Protein AF-A0A6N7D0I2-F1 (afdb_monomer)

Solvent-accessible surface area (backbone atoms only — not comparable to full-atom values): 4428 Å² total; per-residue (Å²): 136,84,78,80,72,66,51,71,46,81,79,49,73,44,73,48,36,77,79,36,52,72,49,75,44,94,80,52,50,92,68,58,84,48,40,39,48,43,66,70,60,94,70,65,96,83,63,62,67,30,54,39,42,73,56,95,42,26,41,38,32,46,41,13,83,45,47,24,34,37,33,34,29,34,114

Sequence (75 aa):
MGGETRISRLIGMIDCNPAGGSVSDVNFSQGTPWALCVPAESYSSYTVIAYASISGGTVNYTASKVKCRLLYGTF

Radius of gyration: 12.84 Å; Cα contacts (8 Å, |Δi|>4): 164; chains: 1; bounding box: 30×30×35 Å

Mean predicted aligned error: 7.49 Å

Foldseek 3Di:
DDDDDWDKDWPDKDAQFQAWFKDADPPPPPAFQDKAWDAPDDDDPPFDTWGWDDDPRMITIGGGRGMTTIMITGD

Secondary structure (DSSP, 8-state):
------EEEEEEEE-S-TT-EEEE-TT--TT--EEEEEESS---TT--PPPEEEETTEEEE---SS-EEEEEEE-

Structure (mmCIF, N/CA/C/O backbone):
data_AF-A0A6N7D0I2-F1
#
_entry.id   AF-A0A6N7D0I2-F1
#
loop_
_atom_site.group_PDB
_atom_site.id
_atom_site.type_symbol
_atom_site.label_atom_id
_atom_site.label_alt_id
_atom_site.label_comp_id
_atom_site.label_asym_id
_atom_site.label_entity_id
_atom_site.label_seq_id
_atom_site.pdbx_PDB_ins_code
_atom_site.Cartn_x
_atom_site.Cartn_y
_atom_site.Cartn_z
_atom_site.occupancy
_atom_site.B_iso_or_equiv
_atom_site.auth_seq_id
_atom_site.auth_comp_id
_atom_site.auth_asym_id
_atom_site.auth_atom_id
_atom_site.pdbx_PDB_model_num
ATOM 1 N N . MET A 1 1 ? -8.443 20.812 22.609 1.00 42.62 1 MET A N 1
ATOM 2 C CA . MET A 1 1 ? -8.330 20.209 21.264 1.00 42.62 1 MET A CA 1
ATOM 3 C C . MET A 1 1 ? -7.648 18.863 21.444 1.00 42.62 1 MET A C 1
ATOM 5 O O . MET A 1 1 ? -6.449 18.841 21.677 1.00 42.62 1 MET A O 1
ATOM 9 N N . GLY A 1 2 ? -8.417 17.773 21.518 1.00 43.53 2 GLY A N 1
ATOM 10 C CA . GLY A 1 2 ? -7.860 16.428 21.696 1.00 43.53 2 GLY A CA 1
ATOM 11 C C . GLY A 1 2 ? -7.267 15.947 20.377 1.00 43.53 2 GLY A C 1
ATOM 12 O O . GLY A 1 2 ? -7.965 15.960 19.369 1.00 43.53 2 GLY A O 1
ATOM 13 N N . GLY A 1 3 ? -5.980 15.601 20.362 1.00 55.06 3 GLY A N 1
ATOM 14 C CA . GLY A 1 3 ? -5.343 15.019 19.184 1.00 55.06 3 GLY A CA 1
ATOM 15 C C . GLY A 1 3 ? -5.799 13.574 19.016 1.00 55.06 3 GLY A C 1
ATOM 16 O O . GLY A 1 3 ? -5.527 12.742 19.879 1.00 55.06 3 GLY A O 1
ATOM 17 N N . GLU A 1 4 ? -6.499 13.277 17.926 1.00 61.41 4 GLU A N 1
ATOM 18 C CA . GLU A 1 4 ? -6.828 11.903 17.546 1.00 61.41 4 GLU A CA 1
ATOM 19 C C . GLU A 1 4 ? -5.523 11.141 17.270 1.00 61.41 4 GLU A C 1
ATOM 21 O O . GLU A 1 4 ? -4.727 11.520 16.404 1.00 61.41 4 GLU A O 1
ATOM 26 N N . THR A 1 5 ? -5.263 10.087 18.046 1.00 61.69 5 THR A N 1
ATOM 27 C CA . THR A 1 5 ? -4.088 9.231 17.852 1.00 61.69 5 THR A CA 1
ATOM 28 C C . THR A 1 5 ? -4.415 8.208 16.774 1.00 61.69 5 THR A C 1
ATOM 30 O O . THR A 1 5 ? -5.023 7.181 17.049 1.00 61.69 5 THR A O 1
ATOM 33 N N . ARG A 1 6 ? -3.991 8.484 15.538 1.00 61.25 6 ARG A N 1
ATOM 34 C CA . ARG A 1 6 ? -4.202 7.580 14.400 1.00 61.25 6 ARG A CA 1
ATOM 35 C C . ARG A 1 6 ? -3.399 6.296 14.593 1.00 61.25 6 ARG A C 1
ATOM 37 O O . ARG A 1 6 ? -2.169 6.317 14.523 1.00 61.25 6 ARG A O 1
ATOM 44 N N . ILE A 1 7 ? -4.083 5.172 14.783 1.00 68.25 7 ILE A N 1
ATOM 45 C CA . ILE A 1 7 ? -3.442 3.855 14.816 1.00 68.25 7 ILE A CA 1
ATOM 46 C C . ILE A 1 7 ? -3.373 3.334 13.381 1.00 68.25 7 ILE A C 1
ATOM 48 O O . ILE A 1 7 ? -4.398 3.081 12.749 1.00 68.25 7 ILE A O 1
ATOM 52 N N . SER A 1 8 ? -2.153 3.173 12.867 1.00 71.44 8 SER A N 1
ATOM 53 C CA . SER A 1 8 ? -1.908 2.591 11.545 1.00 71.44 8 SER A CA 1
ATOM 54 C C . SER A 1 8 ? -1.330 1.183 11.653 1.00 71.44 8 SER A C 1
ATOM 56 O O . SER A 1 8 ? -0.571 0.879 12.575 1.00 71.44 8 SER A O 1
ATOM 58 N N . ARG A 1 9 ? -1.692 0.319 10.707 1.00 75.81 9 ARG A N 1
ATOM 59 C CA . ARG A 1 9 ? -1.176 -1.043 10.554 1.00 75.81 9 ARG A CA 1
ATOM 60 C C . ARG A 1 9 ? -0.575 -1.209 9.164 1.00 75.81 9 ARG A C 1
ATOM 62 O O . ARG A 1 9 ? -1.095 -0.679 8.183 1.00 75.81 9 ARG A O 1
ATOM 69 N N . LEU A 1 10 ? 0.526 -1.954 9.094 1.00 79.12 10 LEU A N 1
ATOM 70 C CA . LEU A 1 10 ? 1.156 -2.353 7.838 1.00 79.12 10 LEU A CA 1
ATOM 71 C C . LEU A 1 10 ? 0.449 -3.590 7.284 1.00 79.12 10 LEU A C 1
ATOM 73 O O . LEU A 1 10 ? 0.366 -4.600 7.973 1.00 79.12 10 LEU A O 1
ATOM 77 N N . ILE A 1 11 ? -0.015 -3.511 6.038 1.00 77.44 11 ILE A N 1
ATOM 78 C CA . ILE A 1 11 ? -0.614 -4.648 5.314 1.00 77.44 11 ILE A CA 1
ATOM 79 C C . ILE A 1 11 ? 0.475 -5.442 4.612 1.00 77.44 11 ILE A C 1
ATOM 81 O O . ILE A 1 11 ? 0.494 -6.666 4.634 1.00 77.44 11 ILE A O 1
ATOM 85 N N . GLY A 1 12 ? 1.389 -4.726 3.960 1.00 79.50 12 GLY A N 1
ATOM 86 C CA . GLY A 1 12 ? 2.414 -5.337 3.136 1.00 79.50 12 GLY A CA 1
ATOM 87 C C . GLY A 1 12 ? 3.266 -4.312 2.406 1.00 79.50 12 GLY A C 1
ATOM 88 O O . GLY A 1 12 ? 3.092 -3.096 2.546 1.00 79.50 12 GLY A O 1
ATOM 89 N N . MET A 1 13 ? 4.208 -4.832 1.627 1.00 80.56 13 MET A N 1
ATOM 90 C CA . MET A 1 13 ? 5.059 -4.041 0.748 1.00 80.56 13 MET A CA 1
ATOM 91 C C . MET A 1 13 ? 4.638 -4.260 -0.703 1.00 80.56 13 MET A C 1
ATOM 93 O O . MET A 1 13 ? 4.412 -5.387 -1.131 1.00 80.56 13 MET A O 1
ATOM 97 N N . ILE A 1 14 ? 4.547 -3.168 -1.451 1.00 79.06 14 ILE A N 1
ATOM 98 C CA . ILE A 1 14 ? 4.402 -3.164 -2.901 1.00 79.06 14 ILE A CA 1
ATOM 99 C C . ILE A 1 14 ? 5.811 -3.003 -3.463 1.00 79.06 14 ILE A C 1
ATOM 101 O O . ILE A 1 14 ? 6.393 -1.922 -3.359 1.00 79.06 14 ILE A O 1
ATOM 105 N N . ASP A 1 15 ? 6.365 -4.065 -4.039 1.00 77.69 15 ASP A N 1
ATOM 106 C CA . ASP A 1 15 ? 7.649 -4.017 -4.735 1.00 77.69 15 ASP A CA 1
ATOM 107 C C . ASP A 1 15 ? 7.435 -3.512 -6.164 1.00 77.69 15 ASP A C 1
ATOM 109 O O . ASP A 1 15 ? 6.998 -4.276 -7.018 1.00 77.69 15 ASP A O 1
ATOM 113 N N . CYS A 1 16 ? 7.703 -2.217 -6.398 1.00 74.69 16 CYS A N 1
ATOM 114 C CA . CYS A 1 16 ? 7.747 -1.566 -7.718 1.00 74.69 16 CYS A CA 1
ATOM 115 C C . CYS A 1 16 ? 6.737 -2.153 -8.724 1.00 74.69 16 CYS A C 1
ATOM 117 O O . CYS A 1 16 ? 7.109 -2.806 -9.699 1.00 74.69 16 CYS A O 1
ATOM 119 N N . ASN A 1 17 ? 5.445 -1.972 -8.451 1.00 77.75 17 ASN A N 1
ATOM 120 C CA . ASN A 1 17 ? 4.387 -2.562 -9.262 1.00 77.75 17 ASN A CA 1
ATOM 121 C C . ASN A 1 17 ? 3.833 -1.539 -10.273 1.00 77.75 17 ASN A C 1
ATOM 123 O O . ASN A 1 17 ? 3.026 -0.688 -9.889 1.00 77.75 17 ASN A O 1
ATOM 127 N N . PRO A 1 18 ? 4.180 -1.625 -11.571 1.00 76.69 18 PRO A N 1
ATOM 128 C CA . PRO A 1 18 ? 3.741 -0.663 -12.577 1.00 76.69 18 PRO A CA 1
ATOM 129 C C . PRO A 1 18 ? 2.282 -0.834 -13.024 1.00 76.69 18 PRO A C 1
ATOM 131 O O . PRO A 1 18 ? 1.815 -0.005 -13.800 1.00 76.69 18 PRO A O 1
ATOM 134 N N . ALA A 1 19 ? 1.577 -1.877 -12.579 1.00 82.88 19 ALA A N 1
ATOM 135 C CA . ALA A 1 19 ? 0.174 -2.123 -12.917 1.00 82.88 19 ALA A CA 1
ATOM 136 C C . ALA A 1 19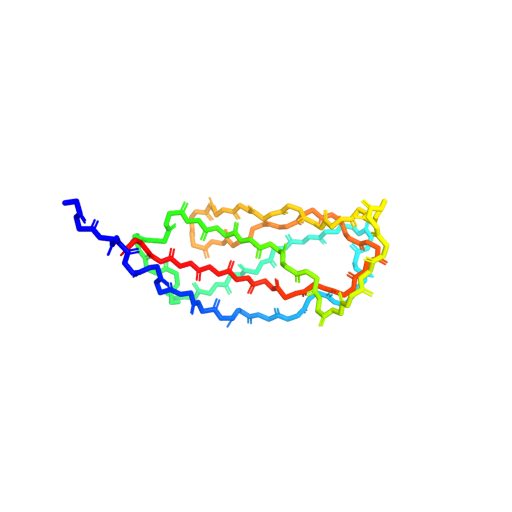 ? -0.795 -1.698 -11.798 1.00 82.88 19 ALA A C 1
ATOM 138 O O . ALA A 1 19 ? -1.968 -1.448 -12.061 1.00 82.88 19 ALA A O 1
ATOM 139 N N . GLY A 1 20 ? -0.305 -1.580 -10.560 1.00 84.94 20 GLY A N 1
ATOM 140 C CA . GLY A 1 20 ? -1.157 -1.452 -9.377 1.00 84.94 20 GLY A CA 1
ATOM 141 C C . GLY A 1 20 ? -1.758 -2.797 -8.971 1.00 84.94 20 GLY A C 1
ATOM 142 O O . GLY A 1 20 ? -1.342 -3.853 -9.455 1.00 84.94 20 GLY A O 1
ATOM 143 N N . GLY A 1 21 ? -2.714 -2.779 -8.051 1.00 87.50 21 GLY A N 1
ATOM 144 C CA . GLY A 1 21 ? -3.351 -4.003 -7.589 1.00 87.50 21 GLY A CA 1
ATOM 145 C C . GLY A 1 21 ? -4.282 -3.792 -6.409 1.00 87.50 21 GLY A C 1
ATOM 146 O O . GLY A 1 21 ? -4.667 -2.674 -6.074 1.00 87.50 21 GLY A O 1
ATOM 147 N N . SER A 1 22 ? -4.636 -4.898 -5.769 1.00 86.88 22 SER A N 1
ATOM 148 C CA . SER A 1 22 ? -5.523 -4.911 -4.616 1.00 86.88 22 SER A CA 1
ATOM 149 C C . SER A 1 22 ? -5.030 -5.900 -3.571 1.00 86.88 22 SER A C 1
ATOM 151 O O . SER A 1 22 ? -4.522 -6.966 -3.917 1.00 86.88 22 SER A O 1
ATOM 153 N N . VAL A 1 23 ? -5.212 -5.567 -2.297 1.00 82.75 23 VAL A N 1
ATOM 154 C CA . VAL A 1 23 ? -4.988 -6.475 -1.172 1.00 82.75 23 VAL A CA 1
ATOM 155 C C . VAL A 1 23 ? -6.265 -6.557 -0.352 1.00 82.75 23 VAL A C 1
ATOM 157 O O . VAL A 1 23 ? -6.756 -5.545 0.144 1.00 82.75 23 VAL A O 1
ATOM 160 N N . SER A 1 24 ? -6.800 -7.763 -0.210 1.00 79.25 24 SER A N 1
ATOM 161 C CA . SER A 1 24 ? -7.898 -8.067 0.704 1.00 79.25 24 SER A CA 1
ATOM 162 C C . SER A 1 24 ? -7.335 -8.558 2.035 1.00 79.25 24 SER A C 1
ATOM 164 O O . SER A 1 24 ? -6.491 -9.453 2.049 1.00 79.25 24 SER A O 1
ATOM 166 N N . ASP A 1 25 ? -7.831 -8.020 3.143 1.00 72.19 25 ASP A N 1
ATOM 167 C CA . ASP A 1 25 ? -7.527 -8.490 4.497 1.00 72.19 25 ASP A CA 1
ATOM 168 C C . ASP A 1 25 ? -8.852 -8.663 5.241 1.00 72.19 25 ASP A C 1
ATOM 170 O O . ASP A 1 25 ? -9.646 -7.732 5.364 1.00 72.19 25 ASP A O 1
ATOM 174 N N . VAL A 1 26 ? -9.103 -9.871 5.742 1.00 64.38 26 VAL A N 1
ATOM 175 C CA . VAL A 1 26 ? -10.309 -10.191 6.522 1.00 64.38 26 VAL A CA 1
ATOM 176 C C . VAL A 1 26 ? -10.395 -9.382 7.822 1.00 64.38 26 VAL A C 1
ATOM 178 O O . VAL A 1 26 ? -11.470 -9.261 8.404 1.00 64.38 26 VAL A O 1
ATOM 181 N N . ASN A 1 27 ? -9.279 -8.789 8.258 1.00 65.75 27 ASN A N 1
ATOM 182 C CA . ASN A 1 27 ? -9.204 -7.898 9.410 1.00 65.75 27 ASN A CA 1
ATOM 183 C C . ASN A 1 27 ? -9.496 -6.428 9.072 1.00 65.75 27 ASN A C 1
ATOM 185 O O . ASN A 1 27 ? -9.508 -5.602 9.993 1.00 65.75 27 ASN A O 1
ATOM 189 N N . PHE A 1 28 ? -9.786 -6.085 7.805 1.00 67.88 28 PHE A N 1
ATOM 190 C CA . PHE A 1 28 ? -10.432 -4.819 7.439 1.00 67.88 28 PHE A 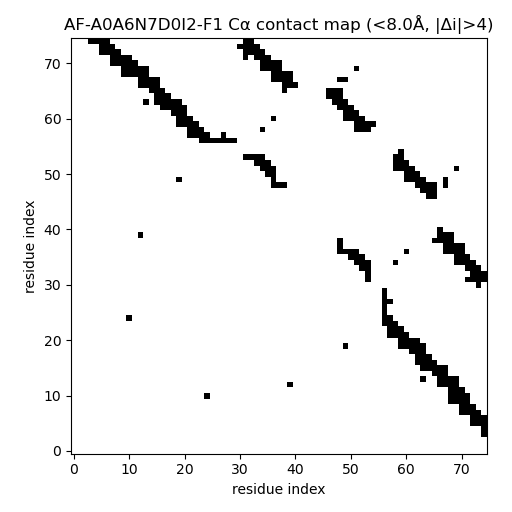CA 1
ATOM 191 C C . PHE A 1 28 ? -11.881 -4.814 7.942 1.00 67.88 28 PHE A C 1
ATOM 193 O O . PHE A 1 28 ? -12.851 -4.826 7.186 1.00 67.88 28 PHE A O 1
ATOM 200 N N . SER A 1 29 ? -12.035 -4.831 9.258 1.00 56.69 29 SER A N 1
ATOM 201 C CA . SER A 1 29 ? -13.318 -4.618 9.903 1.00 56.69 29 SER A CA 1
ATOM 202 C C . SER A 1 29 ? -13.817 -3.201 9.594 1.00 56.69 29 SER A C 1
ATOM 204 O O . SER A 1 29 ? -13.030 -2.267 9.385 1.00 56.69 29 SER A O 1
ATOM 206 N N . GLN A 1 30 ? -15.145 -3.060 9.508 1.00 53.59 30 GLN A N 1
ATOM 207 C CA . GLN A 1 30 ? -15.821 -1.773 9.345 1.00 53.59 30 GLN A CA 1
ATOM 208 C C . GLN A 1 30 ? -15.229 -0.748 10.317 1.00 53.59 30 GLN A C 1
ATOM 210 O O . GLN A 1 30 ? -15.166 -0.998 11.517 1.00 53.59 30 GLN A O 1
ATOM 215 N N . GLY A 1 31 ? -14.793 0.397 9.791 1.00 57.94 31 GLY A N 1
ATOM 216 C CA . GLY A 1 31 ? -14.135 1.433 10.589 1.00 57.94 31 GLY A CA 1
ATOM 217 C C . GLY A 1 31 ? -12.690 1.723 10.200 1.00 57.94 31 GLY A C 1
ATOM 218 O O . GLY A 1 31 ? -12.050 2.487 10.908 1.00 57.94 31 GLY A O 1
ATOM 219 N N . THR A 1 32 ? -12.190 1.176 9.083 1.00 67.25 32 THR A N 1
ATOM 220 C CA . THR A 1 32 ? -10.948 1.639 8.439 1.00 67.25 32 THR A CA 1
ATOM 221 C C . THR A 1 32 ? -11.246 2.765 7.424 1.00 67.25 32 THR A C 1
ATOM 223 O O . THR A 1 32 ? -11.534 2.477 6.263 1.00 67.25 32 THR A O 1
ATOM 226 N N . PRO A 1 33 ? -11.225 4.048 7.821 1.00 71.00 33 PRO A N 1
ATOM 227 C CA . PRO A 1 33 ? -11.504 5.209 6.978 1.00 71.00 33 PRO A CA 1
ATOM 228 C C . PRO A 1 33 ? -10.452 5.507 5.908 1.00 71.00 33 PRO A C 1
ATOM 230 O O . PRO A 1 33 ? -10.765 6.226 4.962 1.00 71.00 33 PRO A O 1
ATOM 233 N N . TRP A 1 34 ? -9.206 5.043 6.055 1.00 80.56 34 TRP A N 1
ATOM 234 C CA . TRP A 1 34 ? -8.126 5.467 5.164 1.00 80.56 34 TRP A CA 1
ATOM 235 C C . TRP A 1 34 ? -7.085 4.378 4.901 1.00 80.56 34 TRP A C 1
ATOM 237 O O . TRP A 1 34 ? -6.806 3.524 5.745 1.00 80.56 34 TRP A O 1
ATOM 247 N N . ALA A 1 35 ? -6.479 4.465 3.718 1.00 82.81 35 ALA A N 1
ATOM 248 C CA . ALA A 1 35 ? -5.285 3.731 3.328 1.00 82.81 35 ALA A CA 1
ATOM 249 C C . ALA A 1 35 ? -4.274 4.694 2.698 1.00 82.81 35 ALA A C 1
ATOM 251 O O . ALA A 1 35 ? -4.647 5.723 2.135 1.00 82.81 35 ALA A O 1
ATOM 252 N N . LEU A 1 36 ? -2.989 4.370 2.809 1.00 84.81 36 LEU A N 1
ATOM 253 C CA . LEU A 1 36 ? -1.899 5.181 2.283 1.00 84.81 36 LEU A CA 1
ATOM 254 C C . LEU A 1 36 ? -0.770 4.285 1.778 1.00 84.81 36 LEU A C 1
ATOM 256 O O . LEU A 1 36 ? -0.383 3.327 2.446 1.00 84.81 36 LEU A O 1
ATOM 260 N N . CYS A 1 37 ? -0.187 4.637 0.636 1.00 87.06 37 CYS A N 1
ATOM 261 C CA . CYS A 1 37 ? 1.127 4.131 0.264 1.00 87.06 37 CYS A CA 1
ATOM 262 C C . CYS A 1 37 ? 2.186 5.125 0.726 1.00 87.06 37 CYS A C 1
ATOM 264 O O . CYS A 1 37 ? 2.186 6.285 0.319 1.00 87.06 37 CYS A O 1
ATOM 266 N N . VAL A 1 38 ? 3.101 4.658 1.566 1.00 85.12 38 VAL A N 1
ATOM 267 C CA . VAL A 1 38 ? 4.257 5.435 2.012 1.00 85.12 38 VAL A CA 1
ATOM 268 C C . VAL A 1 38 ? 5.499 4.823 1.385 1.00 85.12 38 VAL A C 1
ATOM 270 O O . VAL A 1 38 ? 5.658 3.605 1.453 1.00 85.12 38 VAL A O 1
ATOM 273 N N . PRO A 1 39 ? 6.396 5.605 0.778 1.00 84.94 39 PRO A N 1
ATOM 274 C CA . PRO A 1 39 ? 7.621 5.054 0.226 1.00 84.94 39 PRO A CA 1
ATOM 275 C C . PRO A 1 39 ? 8.435 4.326 1.308 1.00 84.94 39 PRO A C 1
ATOM 277 O O . PRO A 1 39 ? 8.541 4.775 2.451 1.00 84.94 39 PRO A O 1
ATOM 280 N N . ALA A 1 40 ? 8.962 3.150 0.965 1.00 82.75 40 ALA A N 1
ATOM 281 C CA . ALA A 1 40 ? 9.733 2.334 1.903 1.00 82.75 40 ALA A CA 1
ATOM 282 C C . ALA A 1 40 ? 11.121 2.934 2.193 1.00 82.75 40 ALA A C 1
ATOM 284 O O . ALA A 1 40 ? 11.705 2.652 3.243 1.00 82.75 40 ALA A O 1
ATOM 285 N N . GLU A 1 41 ? 11.606 3.773 1.281 1.00 82.44 41 GLU A N 1
ATOM 286 C CA . GLU A 1 41 ? 12.914 4.418 1.280 1.00 82.44 41 GLU A CA 1
ATOM 287 C C . GLU A 1 41 ? 12.763 5.911 0.958 1.00 82.44 41 GLU A C 1
ATOM 289 O O . GLU A 1 41 ? 11.711 6.363 0.499 1.00 82.44 41 GLU A O 1
ATOM 294 N N . SER A 1 42 ? 13.820 6.688 1.185 1.00 80.88 42 SER A N 1
ATOM 295 C CA . SER A 1 42 ? 13.856 8.084 0.752 1.00 80.88 42 SER A CA 1
ATOM 296 C C . SER A 1 42 ? 14.020 8.150 -0.764 1.00 80.88 42 SER A C 1
ATOM 298 O O . SER A 1 42 ? 15.088 7.840 -1.289 1.00 80.88 42 SER A O 1
ATOM 300 N N . TYR A 1 43 ? 12.978 8.591 -1.464 1.00 76.19 43 TYR A N 1
ATOM 301 C CA . TYR A 1 43 ? 13.040 8.867 -2.897 1.00 76.19 43 TYR A CA 1
ATOM 302 C C . TYR A 1 43 ? 13.079 10.371 -3.180 1.00 76.19 43 TYR A C 1
ATOM 304 O O . TYR A 1 43 ? 12.749 11.193 -2.326 1.00 76.19 43 TYR A O 1
ATOM 312 N N . SER A 1 44 ? 13.469 10.735 -4.405 1.00 77.06 44 SER A N 1
ATOM 313 C CA . SER A 1 44 ? 13.413 12.126 -4.865 1.00 77.06 44 SER A CA 1
ATOM 314 C C . SER A 1 44 ? 11.975 12.663 -4.829 1.00 77.06 44 SER A C 1
ATOM 316 O O . SER A 1 44 ? 11.018 11.900 -4.991 1.00 77.06 44 SER A O 1
ATOM 318 N N . SER A 1 45 ? 11.809 13.978 -4.683 1.00 66.56 45 SER A N 1
ATOM 319 C CA . SER A 1 45 ? 10.501 14.649 -4.606 1.00 66.56 45 SER A CA 1
ATOM 320 C C . SER A 1 45 ? 9.604 14.466 -5.840 1.00 66.56 45 SER A C 1
ATOM 322 O O . SER A 1 45 ? 8.412 14.741 -5.761 1.00 66.56 45 SER A O 1
ATOM 324 N N . TYR A 1 46 ? 10.143 13.979 -6.963 1.00 65.94 46 TYR A N 1
ATOM 325 C CA . TYR A 1 46 ? 9.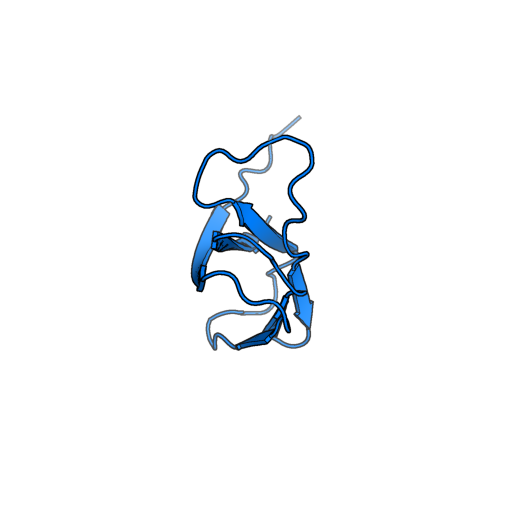407 13.738 -8.214 1.00 65.94 46 TYR A CA 1
ATOM 326 C C . TYR A 1 46 ? 8.942 12.288 -8.385 1.00 65.94 46 TYR A C 1
ATOM 328 O O . TYR A 1 46 ? 8.485 11.885 -9.454 1.00 65.94 46 TYR A O 1
ATOM 336 N N . THR A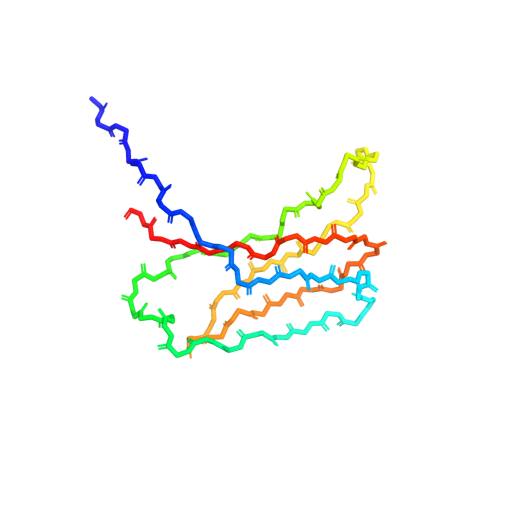 1 47 ? 9.092 11.474 -7.347 1.00 70.75 47 THR A N 1
ATOM 337 C CA . THR A 1 47 ? 8.794 10.049 -7.427 1.00 70.75 47 THR A CA 1
ATOM 338 C C . THR A 1 47 ? 7.291 9.813 -7.352 1.00 70.75 47 THR A C 1
ATOM 340 O O . THR A 1 47 ? 6.652 10.142 -6.355 1.00 70.75 47 THR A O 1
ATOM 343 N N . VAL A 1 48 ? 6.728 9.198 -8.395 1.00 68.19 48 VAL A N 1
ATOM 344 C CA . VAL A 1 48 ? 5.315 8.800 -8.418 1.00 68.19 48 VAL A CA 1
ATOM 345 C C . VAL A 1 48 ? 5.102 7.630 -7.453 1.00 68.19 48 VAL A C 1
ATOM 347 O O . VAL A 1 48 ? 5.492 6.489 -7.720 1.00 68.19 48 VAL A O 1
ATOM 350 N N . ILE A 1 49 ? 4.486 7.933 -6.313 1.00 76.50 49 ILE A N 1
ATOM 351 C CA . ILE A 1 49 ? 4.053 6.960 -5.305 1.00 76.50 49 ILE A CA 1
ATOM 352 C C . ILE A 1 49 ? 2.633 6.495 -5.658 1.00 76.50 49 ILE A C 1
ATOM 354 O O . ILE A 1 49 ? 1.863 7.239 -6.265 1.00 76.50 49 ILE A O 1
ATOM 358 N N . ALA A 1 50 ? 2.292 5.253 -5.308 1.00 80.69 50 ALA A N 1
ATOM 359 C CA . ALA A 1 50 ? 0.928 4.762 -5.484 1.00 80.69 50 ALA A CA 1
ATOM 360 C C . ALA A 1 50 ? -0.069 5.542 -4.611 1.00 80.69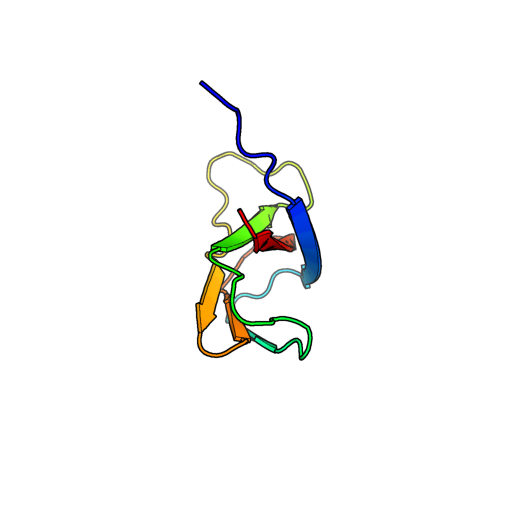 50 ALA A C 1
ATOM 362 O O . ALA A 1 50 ? 0.251 5.978 -3.509 1.00 80.69 50 ALA A O 1
ATOM 363 N N . TYR A 1 51 ? -1.306 5.669 -5.072 1.00 83.62 51 TYR A N 1
ATOM 364 C CA . TYR A 1 51 ? -2.434 6.048 -4.227 1.00 83.62 51 TYR A CA 1
ATOM 365 C C . TYR A 1 51 ? -3.119 4.785 -3.733 1.00 83.62 51 TYR A C 1
ATOM 367 O O . TYR A 1 51 ? -3.208 3.822 -4.489 1.00 83.62 51 TYR A O 1
ATOM 375 N N . ALA A 1 52 ? -3.617 4.798 -2.497 1.00 87.00 52 ALA A N 1
ATOM 376 C CA . ALA A 1 52 ? -4.371 3.692 -1.922 1.00 87.00 52 ALA A CA 1
ATOM 377 C C . ALA A 1 52 ? -5.781 4.139 -1.523 1.00 87.00 52 ALA A C 1
ATOM 379 O O . ALA A 1 52 ? -5.970 5.249 -1.029 1.00 87.00 52 ALA A O 1
ATOM 380 N N . SER A 1 53 ? -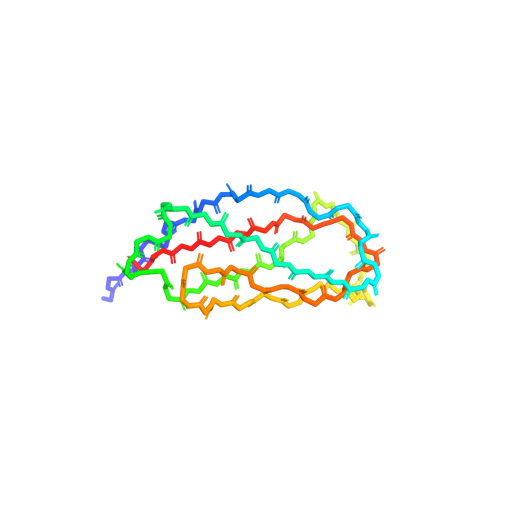6.766 3.268 -1.716 1.00 85.94 53 SER A N 1
ATOM 381 C CA . SER A 1 53 ? -8.158 3.476 -1.312 1.00 85.94 53 SER A CA 1
ATOM 382 C C . SER A 1 53 ? -8.764 2.181 -0.784 1.00 85.94 53 SER A C 1
ATOM 384 O O . SER A 1 53 ? -8.289 1.095 -1.107 1.00 85.94 53 SER A O 1
ATOM 386 N N . ILE A 1 54 ? -9.815 2.277 0.033 1.00 83.81 54 ILE A N 1
ATOM 387 C CA . ILE A 1 54 ? -10.507 1.113 0.600 1.00 83.81 54 ILE A CA 1
ATOM 388 C C . ILE A 1 54 ? -11.886 0.983 -0.035 1.00 83.81 54 ILE A C 1
ATOM 390 O O . ILE A 1 54 ? -12.637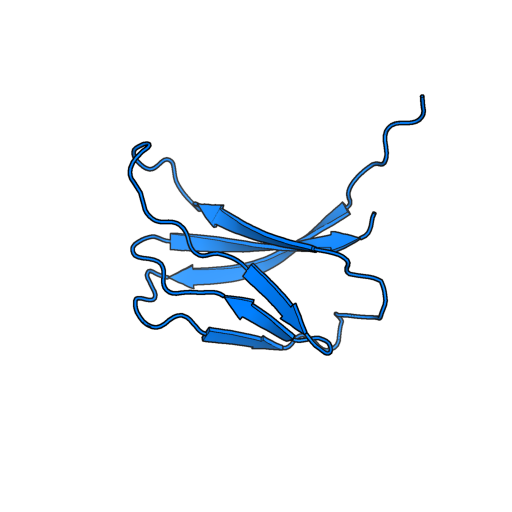 1.952 -0.102 1.00 83.81 54 ILE A O 1
ATOM 394 N N . SER A 1 55 ? -12.233 -0.229 -0.456 1.00 82.94 55 SER A N 1
ATOM 395 C CA . SER A 1 55 ? -13.580 -0.596 -0.887 1.00 82.94 55 SER A CA 1
ATOM 396 C C . SER A 1 55 ? -13.914 -1.990 -0.373 1.00 82.94 55 SER A C 1
ATOM 398 O O . SER A 1 55 ? -13.186 -2.936 -0.660 1.00 82.94 55 SER A O 1
ATOM 400 N N . GLY A 1 56 ? -14.983 -2.119 0.419 1.00 77.62 56 GLY A N 1
ATOM 401 C CA . GLY A 1 56 ? -15.522 -3.421 0.840 1.00 77.62 56 GLY A CA 1
ATOM 402 C C . GLY A 1 56 ? -14.516 -4.358 1.520 1.00 77.62 56 GLY A C 1
ATOM 403 O O . GLY A 1 56 ? -14.541 -5.556 1.262 1.00 77.62 56 GLY A O 1
ATOM 404 N N . GLY A 1 57 ? -13.597 -3.829 2.336 1.00 77.50 57 GLY A N 1
ATOM 405 C CA . GLY A 1 57 ? -12.541 -4.638 2.961 1.00 77.50 57 GLY A CA 1
ATOM 406 C C . GLY A 1 57 ? -11.425 -5.049 1.994 1.00 77.50 57 GLY A C 1
ATOM 407 O O . GLY A 1 57 ? -10.767 -6.065 2.177 1.00 77.50 57 GLY A O 1
ATOM 408 N N . THR A 1 58 ? -11.221 -4.283 0.928 1.00 82.94 58 THR A N 1
ATOM 409 C CA . THR A 1 58 ? -10.096 -4.435 0.008 1.00 82.94 58 THR A CA 1
ATOM 410 C C . THR A 1 58 ? -9.408 -3.091 -0.144 1.00 82.94 58 THR A C 1
ATOM 412 O O . THR A 1 58 ? -10.061 -2.086 -0.431 1.00 82.94 58 THR A O 1
ATOM 415 N N . VAL A 1 59 ? -8.089 -3.062 0.034 1.00 85.44 59 VAL A N 1
ATOM 416 C CA . VAL A 1 59 ? -7.276 -1.896 -0.305 1.00 85.44 59 VAL A CA 1
ATOM 417 C C . VAL A 1 59 ? -6.845 -2.011 -1.753 1.00 85.44 59 VAL A C 1
ATOM 419 O O . VAL A 1 59 ? -6.098 -2.915 -2.116 1.00 85.44 59 VAL A O 1
ATOM 422 N N . ASN A 1 60 ? -7.295 -1.076 -2.574 1.00 87.25 60 ASN A N 1
ATOM 423 C CA . ASN A 1 60 ? -6.862 -0.925 -3.953 1.00 87.25 60 ASN A CA 1
ATOM 424 C C . ASN A 1 60 ? -5.725 0.087 -3.992 1.00 87.25 60 ASN A C 1
ATOM 426 O O . ASN A 1 60 ? -5.797 1.113 -3.318 1.00 87.25 60 ASN A O 1
ATOM 430 N N . TYR A 1 61 ? -4.687 -0.185 -4.773 1.00 87.56 61 TYR A N 1
ATOM 431 C CA . TYR A 1 61 ? -3.571 0.727 -4.955 1.00 87.56 61 TYR A CA 1
ATOM 432 C C . TYR A 1 61 ? -3.214 0.893 -6.433 1.00 87.56 61 TYR A C 1
ATOM 434 O O . TYR A 1 61 ? -3.268 -0.053 -7.220 1.00 87.56 61 TYR A O 1
ATOM 442 N N . THR A 1 62 ? -2.852 2.113 -6.828 1.00 88.69 62 THR A N 1
ATOM 443 C CA . THR A 1 62 ? -2.439 2.408 -8.207 1.00 88.69 62 THR A CA 1
ATOM 444 C C . THR A 1 62 ? -1.025 1.908 -8.484 1.00 88.69 62 THR A C 1
ATOM 446 O O . THR A 1 62 ? -0.294 1.506 -7.581 1.00 88.69 62 THR A O 1
ATOM 449 N N . ALA A 1 63 ? -0.604 1.963 -9.745 1.00 85.69 63 ALA A N 1
ATOM 450 C CA . ALA A 1 63 ? 0.776 1.692 -10.114 1.00 85.69 63 ALA A CA 1
ATOM 451 C C . ALA A 1 63 ? 1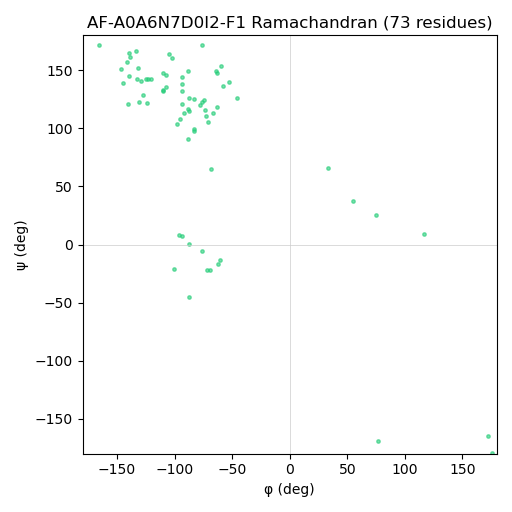.771 2.536 -9.296 1.00 85.69 63 ALA A C 1
ATOM 453 O O . ALA A 1 63 ? 1.560 3.730 -9.077 1.00 85.69 63 ALA A O 1
ATOM 454 N N . SER A 1 64 ? 2.880 1.917 -8.897 1.00 82.12 64 SER A N 1
ATOM 455 C CA . SER A 1 64 ? 4.047 2.584 -8.331 1.00 82.12 64 SER A CA 1
ATOM 456 C C . SER A 1 64 ? 5.313 2.135 -9.045 1.00 82.12 64 SER A C 1
ATOM 458 O O . SER A 1 64 ? 5.492 0.960 -9.360 1.00 82.12 64 SER A O 1
ATOM 460 N N . LYS A 1 65 ? 6.223 3.080 -9.277 1.00 82.31 65 LYS A N 1
ATOM 461 C CA . LYS A 1 65 ? 7.567 2.809 -9.810 1.00 82.31 65 LYS A CA 1
ATOM 462 C C . LYS A 1 65 ? 8.611 2.633 -8.709 1.00 82.31 65 LYS A C 1
ATOM 464 O O . LYS A 1 65 ? 9.799 2.560 -9.000 1.00 82.31 65 LYS A O 1
ATOM 469 N N . VAL A 1 66 ? 8.170 2.595 -7.455 1.00 84.12 66 VAL A N 1
ATOM 470 C CA . VAL A 1 66 ? 9.035 2.482 -6.287 1.00 84.12 66 VAL A CA 1
ATOM 471 C C . VAL A 1 66 ? 8.444 1.548 -5.249 1.00 84.12 66 VAL A C 1
ATOM 473 O O . VAL A 1 66 ? 7.266 1.189 -5.294 1.00 84.12 66 VAL A O 1
ATOM 476 N N . LYS A 1 67 ? 9.284 1.135 -4.303 1.00 86.31 67 LYS A N 1
ATOM 477 C CA . LYS A 1 67 ? 8.848 0.282 -3.211 1.00 86.31 67 LYS A CA 1
ATOM 478 C C . LYS A 1 67 ? 8.033 1.099 -2.215 1.00 86.31 67 LYS A C 1
ATOM 480 O O . LYS A 1 67 ? 8.504 2.107 -1.687 1.00 86.31 67 LYS A O 1
ATOM 485 N N . CYS A 1 68 ? 6.812 0.655 -1.942 1.00 85.56 68 CYS A N 1
ATOM 486 C CA . CYS A 1 68 ? 5.894 1.338 -1.034 1.00 85.56 68 CYS A CA 1
ATOM 487 C C . CYS A 1 68 ? 5.415 0.398 0.072 1.00 85.56 68 CYS A C 1
ATOM 489 O O . CYS A 1 68 ? 5.141 -0.773 -0.166 1.00 85.56 68 CYS A O 1
ATOM 491 N N . ARG A 1 69 ? 5.262 0.923 1.283 1.00 86.00 69 ARG A N 1
ATOM 492 C CA . ARG A 1 69 ? 4.536 0.300 2.388 1.00 86.00 69 ARG A CA 1
ATOM 493 C C . ARG A 1 69 ? 3.071 0.686 2.283 1.00 86.00 69 ARG A C 1
ATOM 495 O O . ARG A 1 69 ? 2.754 1.873 2.217 1.00 86.00 69 ARG A O 1
ATOM 502 N N . LEU A 1 70 ? 2.193 -0.307 2.280 1.00 85.31 70 LEU A N 1
ATOM 503 C CA . LEU A 1 70 ? 0.756 -0.091 2.295 1.00 85.31 70 LEU A CA 1
ATOM 504 C C . LEU A 1 70 ? 0.268 -0.069 3.744 1.00 85.31 70 LEU A C 1
ATOM 506 O O . LEU A 1 70 ? 0.348 -1.075 4.452 1.00 85.31 70 LEU A O 1
ATOM 510 N N . LEU A 1 71 ? -0.200 1.095 4.177 1.00 84.25 71 LEU A N 1
ATOM 511 C CA . LEU A 1 71 ? -0.717 1.343 5.514 1.00 84.25 71 LEU A CA 1
ATOM 512 C C . LEU A 1 71 ? -2.228 1.549 5.453 1.00 84.25 71 LEU A C 1
ATOM 514 O O . LEU A 1 71 ? -2.743 2.130 4.501 1.00 84.25 71 LEU A O 1
ATOM 518 N N . TYR A 1 72 ? -2.918 1.130 6.502 1.00 82.44 72 TYR A N 1
ATOM 519 C CA . TYR A 1 72 ? -4.319 1.457 6.757 1.00 82.44 72 TYR A CA 1
ATOM 520 C C . TYR A 1 72 ? -4.514 1.750 8.231 1.00 82.44 72 TYR A C 1
ATOM 522 O O . TYR A 1 72 ? -3.687 1.353 9.054 1.00 82.44 72 TYR A O 1
ATOM 530 N N . GLY A 1 73 ? -5.605 2.413 8.582 1.00 74.69 73 GLY A N 1
ATOM 531 C CA . GLY A 1 73 ? -5.878 2.679 9.983 1.00 74.69 73 GLY A CA 1
ATOM 532 C C . GLY A 1 73 ? -7.290 3.139 10.266 1.00 74.69 73 GLY A C 1
ATOM 533 O O . GLY A 1 73 ? -8.069 3.425 9.357 1.00 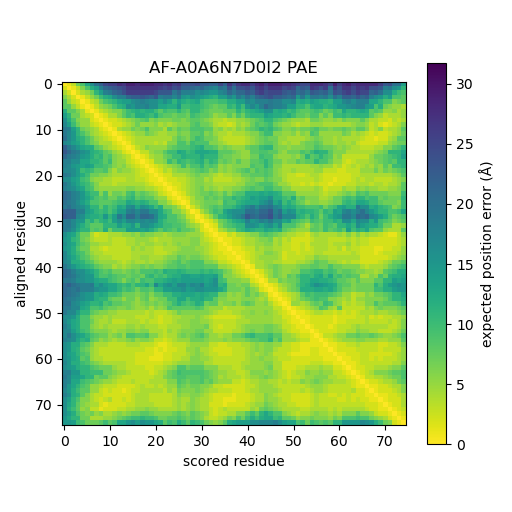74.69 73 GLY A O 1
ATOM 534 N N . THR A 1 74 ? -7.573 3.215 11.561 1.00 72.38 74 THR A N 1
ATOM 535 C CA . THR A 1 74 ? -8.771 3.826 12.136 1.00 72.38 74 THR A CA 1
ATOM 536 C C . THR A 1 74 ? -8.435 5.212 12.685 1.00 72.38 74 THR A C 1
ATOM 538 O O . THR A 1 74 ? -7.254 5.540 12.859 1.00 72.38 74 THR A O 1
ATOM 541 N N . PHE A 1 75 ? -9.454 6.052 12.876 1.00 62.84 75 PHE A N 1
ATOM 542 C CA . PHE A 1 75 ? -9.302 7.266 13.684 1.00 62.84 75 PHE A CA 1
ATOM 543 C C . PHE A 1 75 ? -9.138 6.900 15.161 1.00 62.84 75 PHE A C 1
ATOM 545 O O . PHE A 1 75 ? -9.640 5.814 15.546 1.00 62.84 75 PHE A O 1
#

pLDDT: mean 76.29, std 10.42, range [42.62, 88.69]

Nearest PDB structures (foldseek):
  7qoi-assembly1_FS  TM=3.645E-01  e=2.570E+00  Bacteroides phage crAss001
  6v4a-assembly1_E  TM=3.938E-01  e=9.966E+00  Desulfofustis sp. PB-SRB1